Protein AF-A0A843HP12-F1 (afdb_monomer)

Radius of gyration: 26.38 Å; Cα contacts (8 Å, |Δi|>4): 159; chains: 1; bounding box: 60×24×73 Å

Sequence (150 aa):
MARKFYGKQTFTATVNGNNYVINCYTQDTNYGFRHVAFLDNPDRYYETQLAKACYYNRTWESFRYETVLKSAIEKLPKADQEGLYNILIKKTAQEEHERCEKEFQAFEALFNKTSDTFKQAVDNSNLIMNSDEDVSMVKSLMALDIVFNS

Foldseek 3Di:
DDWDKDDWDWFWDAFPNDIWIKIWIWTDDPQGIKIWIWTDDPVPRDTHTQFMDDDNYDDPCNNLCQVRQLSSLVSDDPRRSVVSCCRRPVVSVVVVVVVVVVVVVVVVVVVVVVVVVVVVVVVVPPPVCPDPVVVVVVVVVVVVVVVVVD

Mean predicted aligned error: 12.83 Å

Structure (mmCIF, N/CA/C/O backbone):
data_AF-A0A843HP12-F1
#
_entry.id   AF-A0A843HP12-F1
#
loop_
_atom_site.group_PDB
_atom_site.id
_atom_site.type_symbol
_atom_site.label_atom_id
_atom_site.label_alt_id
_atom_site.label_comp_id
_atom_site.label_asym_id
_atom_site.label_entity_id
_atom_site.label_seq_id
_atom_site.pdbx_PDB_ins_code
_atom_site.Cartn_x
_atom_site.Cartn_y
_atom_site.Cartn_z
_atom_site.occupancy
_atom_site.B_iso_or_equiv
_atom_site.auth_seq_id
_atom_site.auth_comp_id
_atom_site.auth_asym_id
_atom_site.auth_atom_id
_atom_site.pdbx_PDB_model_num
ATOM 1 N N . MET A 1 1 ? -18.911 -1.514 -21.076 1.00 58.00 1 MET A N 1
ATOM 2 C CA . MET A 1 1 ? -18.940 -0.455 -20.040 1.00 58.00 1 MET A CA 1
ATOM 3 C C . MET A 1 1 ? -17.523 -0.130 -19.609 1.00 58.00 1 MET A C 1
ATOM 5 O O . MET A 1 1 ? -16.774 -1.055 -19.310 1.00 58.00 1 MET A O 1
ATOM 9 N N . ALA A 1 2 ? -17.163 1.154 -19.583 1.00 70.50 2 ALA A N 1
ATOM 10 C CA . ALA A 1 2 ? -15.915 1.597 -18.970 1.00 70.50 2 ALA A CA 1
ATOM 11 C C . ALA A 1 2 ? -15.963 1.309 -17.460 1.00 70.50 2 ALA A C 1
ATOM 13 O O . ALA A 1 2 ? -16.957 1.597 -16.794 1.00 70.50 2 ALA A O 1
ATOM 14 N N . ARG A 1 3 ? -14.911 0.682 -16.935 1.00 78.56 3 ARG A N 1
ATOM 15 C CA . ARG A 1 3 ? -14.784 0.370 -15.507 1.00 78.56 3 ARG A CA 1
ATOM 16 C C . ARG A 1 3 ? -14.384 1.635 -14.752 1.00 78.56 3 ARG A C 1
ATOM 18 O O . ARG A 1 3 ? -13.485 2.340 -15.202 1.00 78.56 3 ARG A O 1
ATOM 25 N N . LYS A 1 4 ? -15.017 1.902 -13.610 1.00 85.06 4 LYS A N 1
ATOM 26 C CA . LYS A 1 4 ? -14.714 3.077 -12.785 1.00 85.06 4 LYS A CA 1
ATOM 27 C C . LYS A 1 4 ? -13.476 2.828 -11.926 1.00 85.06 4 LYS A C 1
ATOM 29 O O . LYS A 1 4 ? -13.355 1.761 -11.325 1.00 85.06 4 LYS A O 1
ATOM 34 N N . PHE A 1 5 ? -12.599 3.825 -11.871 1.00 85.81 5 PHE A N 1
ATOM 35 C CA . PHE A 1 5 ? -11.495 3.894 -10.920 1.00 85.81 5 PHE A CA 1
ATOM 36 C C . PHE A 1 5 ? -11.900 4.762 -9.727 1.00 85.81 5 PHE A C 1
ATOM 38 O O . PHE A 1 5 ? -12.603 5.758 -9.896 1.00 85.81 5 PHE A O 1
ATOM 45 N N . TYR A 1 6 ? -11.470 4.381 -8.530 1.00 85.69 6 TYR A N 1
ATOM 46 C CA . TYR A 1 6 ? -11.714 5.104 -7.285 1.00 85.69 6 TYR A CA 1
ATOM 47 C C . TYR A 1 6 ? -10.566 4.874 -6.292 1.00 85.69 6 TYR A C 1
ATOM 49 O O . TYR A 1 6 ? -9.748 3.973 -6.471 1.00 85.69 6 TYR A O 1
ATOM 57 N N . GLY A 1 7 ? -10.490 5.717 -5.257 1.00 82.12 7 GLY A N 1
ATOM 58 C CA . GLY A 1 7 ? -9.524 5.564 -4.163 1.00 82.12 7 GLY A CA 1
ATOM 59 C C . GLY A 1 7 ? -8.058 5.678 -4.589 1.00 82.12 7 GLY A C 1
ATOM 60 O O . GLY A 1 7 ? -7.267 4.810 -4.234 1.00 82.12 7 GLY A O 1
ATOM 61 N N . LYS A 1 8 ? -7.687 6.707 -5.366 1.00 87.75 8 LYS A N 1
ATOM 62 C CA . LYS A 1 8 ? -6.291 6.917 -5.788 1.00 87.75 8 LYS A CA 1
ATOM 63 C C . LYS A 1 8 ? -5.391 7.140 -4.570 1.00 87.75 8 LYS A C 1
ATOM 65 O O . LYS A 1 8 ? -5.649 8.046 -3.781 1.00 87.75 8 LYS A O 1
ATOM 70 N N . GLN A 1 9 ? -4.296 6.392 -4.493 1.00 88.75 9 GLN A N 1
ATOM 71 C CA . GLN A 1 9 ? -3.204 6.639 -3.558 1.00 88.75 9 GLN A CA 1
ATOM 72 C C . GLN A 1 9 ? -1.884 6.726 -4.319 1.00 88.75 9 GLN A C 1
ATOM 74 O O . GLN A 1 9 ? -1.619 5.920 -5.208 1.00 88.75 9 GLN A O 1
ATOM 79 N N . THR A 1 10 ? -1.078 7.731 -3.991 1.00 90.19 10 THR A N 1
ATOM 80 C CA . THR A 1 10 ? 0.188 8.007 -4.679 1.00 90.19 10 THR A CA 1
ATOM 81 C C . THR A 1 10 ? 1.339 7.725 -3.732 1.00 90.19 10 THR A C 1
ATOM 83 O O . THR A 1 10 ? 1.350 8.220 -2.608 1.00 90.19 10 THR A O 1
ATOM 86 N N . PHE A 1 11 ? 2.300 6.938 -4.198 1.00 89.31 11 PHE A N 1
ATOM 87 C CA . PHE A 1 11 ? 3.475 6.529 -3.447 1.00 89.31 11 PHE A CA 1
ATOM 88 C C . PHE A 1 11 ? 4.719 7.062 -4.146 1.00 89.31 11 PHE A C 1
ATOM 90 O O . PHE A 1 11 ? 4.991 6.704 -5.290 1.00 89.31 11 PHE A O 1
ATOM 97 N N . THR A 1 12 ? 5.472 7.922 -3.468 1.00 90.75 12 THR A N 1
ATOM 98 C CA . THR A 1 12 ? 6.689 8.535 -4.010 1.00 90.75 12 THR A CA 1
ATOM 99 C C . THR A 1 12 ? 7.909 8.046 -3.244 1.00 90.75 12 THR A C 1
ATOM 101 O O . THR A 1 12 ? 7.920 8.094 -2.013 1.00 90.75 12 THR A O 1
ATOM 104 N N . ALA A 1 13 ? 8.949 7.618 -3.953 1.00 89.44 13 ALA A N 1
ATOM 105 C CA . ALA A 1 13 ? 10.224 7.235 -3.358 1.00 89.44 13 ALA A CA 1
ATOM 106 C C . ALA A 1 13 ? 11.394 7.661 -4.241 1.00 89.44 13 ALA A C 1
ATOM 108 O O . ALA A 1 13 ? 11.321 7.583 -5.463 1.00 89.44 13 ALA A O 1
ATOM 109 N N . THR A 1 14 ? 12.495 8.050 -3.605 1.00 89.19 14 THR A N 1
ATOM 110 C CA . THR A 1 14 ? 13.763 8.330 -4.281 1.00 89.19 14 THR A CA 1
ATOM 111 C C . THR A 1 14 ? 14.766 7.256 -3.887 1.00 89.19 14 THR A C 1
ATOM 113 O O . THR A 1 14 ? 15.062 7.095 -2.703 1.00 89.19 14 THR A O 1
ATOM 116 N N . VAL A 1 15 ? 15.279 6.509 -4.863 1.00 88.12 15 VAL A N 1
ATOM 117 C CA . VAL A 1 15 ? 16.260 5.432 -4.655 1.00 88.12 15 VAL A CA 1
ATOM 118 C C . VAL A 1 15 ? 17.376 5.604 -5.674 1.00 88.12 15 VAL A C 1
ATOM 120 O O . VAL A 1 15 ? 17.102 5.764 -6.857 1.00 88.12 15 VAL A O 1
ATOM 123 N N . ASN A 1 16 ? 18.632 5.611 -5.220 1.00 83.56 16 ASN A N 1
ATOM 124 C CA . ASN A 1 16 ? 19.812 5.726 -6.088 1.00 83.56 16 ASN A CA 1
ATOM 125 C C . ASN A 1 16 ? 19.782 6.933 -7.055 1.00 83.56 16 ASN A C 1
ATOM 127 O O . ASN A 1 16 ? 20.315 6.869 -8.158 1.00 83.56 16 ASN A O 1
ATOM 131 N N . GLY A 1 17 ? 19.148 8.040 -6.650 1.00 82.69 17 GLY A N 1
ATOM 132 C CA . GLY A 1 17 ? 18.980 9.244 -7.478 1.00 82.69 17 GLY A CA 1
ATOM 133 C C . GLY A 1 17 ? 17.811 9.191 -8.470 1.00 82.69 17 GLY A C 1
ATOM 134 O O . GLY A 1 17 ? 17.502 10.207 -9.087 1.00 82.69 17 GLY A O 1
ATOM 135 N N . ASN A 1 18 ? 17.118 8.054 -8.576 1.00 85.75 18 ASN A N 1
ATOM 136 C CA . ASN A 1 18 ? 15.911 7.891 -9.380 1.00 85.75 18 ASN A CA 1
ATOM 137 C C . ASN A 1 18 ? 14.663 8.183 -8.541 1.00 85.75 18 ASN A C 1
ATOM 139 O O . ASN A 1 18 ? 14.514 7.666 -7.431 1.00 85.75 18 ASN A O 1
ATOM 143 N N . ASN A 1 19 ? 13.746 8.979 -9.090 1.00 89.00 19 ASN A N 1
ATOM 144 C CA . ASN A 1 19 ? 12.448 9.2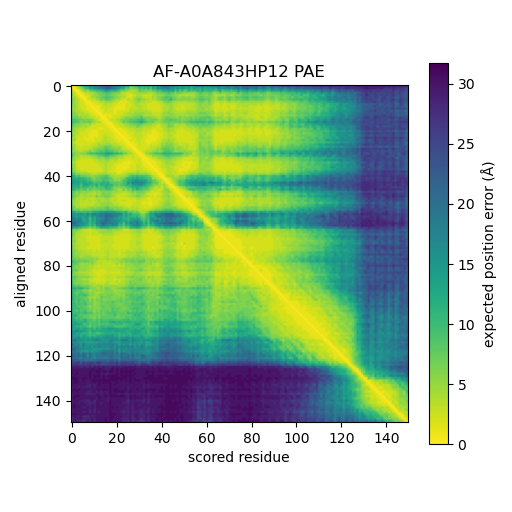53 -8.479 1.00 89.00 19 ASN A CA 1
ATOM 145 C C . ASN A 1 19 ? 11.391 8.311 -9.055 1.00 89.00 19 ASN A C 1
ATOM 147 O O . ASN A 1 19 ? 11.119 8.324 -10.253 1.00 89.00 19 ASN A O 1
ATOM 151 N N . TYR A 1 20 ? 10.773 7.530 -8.182 1.00 89.50 20 TYR A N 1
ATOM 152 C CA . TYR A 1 20 ? 9.688 6.620 -8.498 1.00 89.50 20 TYR A CA 1
ATOM 153 C C . TYR A 1 20 ? 8.380 7.175 -7.950 1.00 89.50 20 TYR A C 1
ATOM 155 O O . TYR A 1 20 ? 8.268 7.464 -6.758 1.00 89.50 20 TYR A O 1
ATOM 163 N N . VAL A 1 21 ? 7.381 7.289 -8.821 1.00 91.62 21 VAL A N 1
ATOM 164 C CA . VAL A 1 21 ? 6.020 7.689 -8.458 1.00 91.62 21 VAL A CA 1
ATOM 165 C C . VAL A 1 21 ? 5.076 6.577 -8.894 1.00 91.62 21 VAL A C 1
ATOM 167 O O . VAL A 1 21 ? 4.919 6.310 -10.084 1.00 91.62 21 VAL A O 1
ATOM 170 N N . ILE A 1 22 ? 4.478 5.889 -7.924 1.00 91.69 22 ILE A N 1
ATOM 171 C CA . ILE A 1 22 ? 3.559 4.777 -8.158 1.00 91.69 22 ILE A CA 1
ATOM 172 C C . ILE A 1 22 ? 2.151 5.207 -7.753 1.00 91.69 22 ILE A C 1
ATOM 174 O O . ILE A 1 22 ? 1.867 5.453 -6.581 1.00 91.69 22 ILE A O 1
ATOM 178 N N . ASN A 1 23 ? 1.259 5.270 -8.736 1.00 92.06 23 ASN A N 1
ATOM 179 C CA . ASN A 1 23 ? -0.154 5.567 -8.559 1.00 92.06 23 ASN A CA 1
ATOM 180 C C . ASN A 1 23 ? -0.940 4.259 -8.443 1.00 92.06 23 ASN A C 1
ATOM 182 O O . ASN A 1 23 ? -1.021 3.471 -9.386 1.00 92.06 23 ASN A O 1
ATOM 186 N N . CYS A 1 24 ? -1.542 4.033 -7.284 1.00 91.12 24 CYS A N 1
ATOM 187 C CA . CYS A 1 24 ? -2.395 2.890 -7.012 1.00 91.12 24 CYS A CA 1
ATOM 188 C C . CYS A 1 24 ? -3.866 3.302 -7.090 1.00 91.12 24 CYS A C 1
ATOM 190 O O . CYS A 1 24 ? -4.279 4.293 -6.487 1.00 91.12 24 CYS A O 1
ATOM 192 N N . TYR A 1 25 ? -4.662 2.524 -7.817 1.00 90.44 25 TYR A N 1
ATOM 193 C CA . TYR A 1 25 ? -6.095 2.746 -7.971 1.00 90.44 25 TYR A CA 1
ATOM 194 C C . TYR A 1 25 ? -6.874 1.483 -7.648 1.00 90.44 25 TYR A C 1
ATOM 196 O O . TYR A 1 25 ? -6.463 0.370 -7.995 1.00 90.44 25 TYR A O 1
ATOM 204 N N . THR A 1 26 ? -8.058 1.669 -7.079 1.00 89.62 26 THR A N 1
ATOM 205 C CA . THR A 1 26 ? -9.062 0.620 -7.003 1.00 89.62 26 THR A CA 1
ATOM 206 C C . THR A 1 26 ? -9.958 0.710 -8.225 1.00 89.62 26 THR A C 1
ATOM 208 O O . THR A 1 26 ? -10.341 1.793 -8.667 1.00 89.62 26 THR A O 1
ATOM 211 N N . GLN A 1 27 ? -10.300 -0.435 -8.792 1.00 89.00 27 GLN A N 1
ATOM 212 C CA . GLN A 1 27 ? -11.161 -0.537 -9.951 1.00 89.00 27 GLN A CA 1
ATOM 213 C C . GLN A 1 27 ? -12.233 -1.591 -9.722 1.00 89.00 27 GLN A C 1
ATOM 215 O O . GLN A 1 27 ? -11.950 -2.697 -9.260 1.00 89.00 27 GLN A O 1
ATOM 220 N N . ASP A 1 28 ? -13.458 -1.252 -10.102 1.00 87.25 28 ASP A N 1
ATOM 221 C CA . ASP A 1 28 ? -14.586 -2.166 -9.977 1.00 87.25 28 ASP A CA 1
ATOM 222 C C . ASP A 1 28 ? -14.507 -3.307 -11.004 1.00 87.25 28 ASP A C 1
ATOM 224 O O . ASP A 1 28 ? -14.075 -3.112 -12.150 1.00 87.25 28 ASP A O 1
ATOM 228 N N . THR A 1 29 ? -14.946 -4.504 -10.624 1.00 85.56 29 THR A N 1
ATOM 229 C CA . THR A 1 29 ? -14.992 -5.684 -11.501 1.00 85.56 29 THR A CA 1
ATOM 230 C C . THR A 1 29 ? -16.331 -6.406 -11.345 1.00 85.56 29 THR A C 1
ATOM 232 O O . THR A 1 29 ? -17.057 -6.181 -10.392 1.00 85.56 29 THR A O 1
ATOM 235 N N . ASN A 1 30 ? -16.697 -7.293 -12.277 1.00 83.19 30 ASN A N 1
ATOM 236 C CA . ASN A 1 30 ? -17.994 -7.989 -12.187 1.00 83.19 30 ASN A CA 1
ATOM 237 C C . ASN A 1 30 ? -18.122 -8.915 -10.969 1.00 83.19 30 ASN A C 1
ATOM 239 O O . ASN A 1 30 ? -19.232 -9.293 -10.621 1.00 83.19 30 ASN A O 1
ATOM 243 N N . TYR A 1 31 ? -17.001 -9.310 -10.369 1.00 80.69 31 TYR A N 1
ATOM 244 C CA . TYR A 1 31 ? -16.944 -10.351 -9.344 1.00 80.69 31 TYR A CA 1
ATOM 245 C C . TYR A 1 31 ? -16.317 -9.847 -8.038 1.00 80.69 31 TYR A C 1
ATOM 247 O O . TYR A 1 31 ? -15.851 -10.652 -7.242 1.00 80.69 31 TYR A O 1
ATOM 255 N N . GLY A 1 32 ? -16.236 -8.526 -7.851 1.00 84.12 32 GLY A N 1
ATOM 256 C CA . GLY A 1 32 ? -15.522 -7.905 -6.737 1.00 84.12 32 GLY A CA 1
ATOM 257 C C . GLY A 1 32 ? -14.795 -6.647 -7.196 1.00 84.12 32 GLY A C 1
ATOM 258 O O . GLY A 1 32 ? -15.309 -5.876 -8.001 1.00 84.12 32 GLY A O 1
ATOM 259 N N . PHE A 1 33 ? -13.553 -6.456 -6.771 1.00 86.06 33 PHE A N 1
ATOM 260 C CA . PHE A 1 33 ? -12.744 -5.296 -7.153 1.00 86.06 33 PHE A CA 1
ATOM 261 C C . PHE A 1 33 ? -11.298 -5.712 -7.411 1.00 86.06 33 PHE A C 1
ATOM 263 O O . PHE A 1 33 ? -10.865 -6.816 -7.080 1.00 86.06 33 PHE A O 1
ATOM 270 N N . ARG A 1 34 ? -10.527 -4.824 -8.028 1.00 88.06 34 ARG A N 1
ATOM 271 C CA . ARG A 1 34 ? -9.095 -5.028 -8.227 1.00 88.06 34 ARG A CA 1
ATOM 272 C C . ARG A 1 34 ? -8.311 -3.777 -7.905 1.00 88.06 34 ARG A C 1
ATOM 274 O O . ARG A 1 34 ? -8.785 -2.665 -8.117 1.00 88.06 34 ARG A O 1
ATOM 281 N N . HIS A 1 35 ? -7.085 -3.979 -7.468 1.00 90.81 35 HIS A N 1
ATOM 282 C CA . HIS A 1 35 ? -6.084 -2.940 -7.346 1.00 90.81 35 HIS A CA 1
ATOM 283 C C . HIS A 1 35 ? -5.182 -2.943 -8.559 1.00 90.81 35 HIS A C 1
ATOM 285 O O . HIS A 1 35 ? -4.821 -4.004 -9.072 1.00 90.81 35 HIS A O 1
ATOM 291 N N . VAL A 1 36 ? -4.818 -1.754 -9.016 1.00 91.81 36 VAL A N 1
ATOM 292 C CA . VAL A 1 36 ? -3.927 -1.561 -10.152 1.00 91.81 36 VAL A CA 1
ATOM 293 C C . VAL A 1 36 ? -2.876 -0.534 -9.768 1.00 91.81 36 VAL A C 1
ATOM 295 O O . VAL A 1 36 ? -3.226 0.548 -9.307 1.00 91.81 36 VAL A O 1
ATOM 298 N N . ALA A 1 37 ? -1.608 -0.883 -9.960 1.00 93.19 37 ALA A N 1
ATOM 299 C CA . ALA A 1 37 ? -0.484 0.017 -9.746 1.00 93.19 37 ALA A CA 1
ATOM 300 C C . ALA A 1 37 ? 0.071 0.476 -11.094 1.00 93.19 37 ALA A C 1
ATOM 302 O O . ALA A 1 37 ? 0.363 -0.346 -11.971 1.00 93.19 37 ALA A O 1
ATOM 303 N N . PHE A 1 38 ? 0.240 1.782 -11.231 1.00 92.94 38 PHE A N 1
ATOM 304 C CA . PHE A 1 38 ? 0.828 2.438 -12.383 1.00 92.94 38 PHE A CA 1
ATOM 305 C C . PHE A 1 38 ? 2.102 3.161 -11.975 1.00 92.94 38 PHE A C 1
ATOM 307 O O . PHE A 1 38 ? 2.121 3.844 -10.958 1.00 92.94 38 PHE A O 1
ATOM 314 N N . LEU A 1 39 ? 3.149 3.027 -12.777 1.00 91.81 39 LEU A N 1
ATOM 315 C CA . LEU A 1 39 ? 4.324 3.878 -12.691 1.00 91.81 39 LEU A CA 1
ATOM 316 C C . LEU A 1 39 ? 4.068 5.143 -13.502 1.00 91.81 39 LEU A C 1
ATOM 318 O O . LEU A 1 39 ? 3.799 5.058 -14.706 1.00 91.81 39 LEU A O 1
ATOM 322 N N . ASP A 1 40 ? 4.157 6.290 -12.847 1.00 89.75 40 ASP A N 1
ATOM 323 C CA . ASP A 1 40 ? 4.108 7.583 -13.508 1.00 89.75 40 ASP A CA 1
ATOM 324 C C . ASP A 1 40 ? 5.483 7.891 -14.112 1.00 89.75 40 ASP A C 1
ATOM 326 O O . ASP A 1 40 ? 6.503 7.852 -13.420 1.00 89.75 40 ASP A O 1
ATOM 330 N N . ASN A 1 41 ? 5.513 8.134 -15.422 1.00 80.31 41 ASN A N 1
ATOM 331 C CA . ASN A 1 41 ? 6.734 8.492 -16.134 1.00 80.31 41 ASN A CA 1
ATOM 332 C C . ASN A 1 41 ? 6.664 9.982 -16.471 1.00 80.31 41 ASN A C 1
ATOM 334 O O . ASN A 1 41 ? 5.986 10.336 -17.445 1.00 80.31 41 ASN A O 1
ATOM 338 N N . PRO A 1 42 ? 7.378 10.850 -15.732 1.00 70.12 42 PRO A N 1
ATOM 339 C CA . PRO A 1 42 ? 7.310 12.291 -15.960 1.00 70.12 42 PRO A CA 1
ATOM 340 C C . PRO A 1 42 ? 7.746 12.666 -17.383 1.00 70.12 42 PRO A C 1
ATOM 342 O O . PRO A 1 42 ? 7.168 13.563 -17.988 1.00 70.12 42 PRO A O 1
ATOM 345 N N . ASP A 1 43 ? 8.688 11.917 -17.959 1.00 73.56 43 ASP A N 1
ATOM 346 C CA . ASP A 1 43 ? 9.240 12.198 -19.289 1.00 73.56 43 ASP A CA 1
ATOM 347 C C . ASP A 1 43 ? 8.308 11.829 -20.446 1.00 73.56 43 ASP A C 1
ATOM 349 O O . ASP A 1 43 ? 8.498 12.287 -21.573 1.00 73.56 43 ASP A O 1
ATOM 353 N N . ARG A 1 44 ? 7.332 10.944 -20.213 1.00 67.56 44 ARG A N 1
ATOM 354 C CA . ARG A 1 44 ? 6.534 10.359 -21.299 1.00 67.56 44 ARG A CA 1
ATOM 355 C C . ARG A 1 44 ? 5.054 10.726 -21.258 1.00 67.56 44 ARG A C 1
ATOM 357 O O . ARG A 1 44 ? 4.325 10.306 -22.150 1.00 67.56 44 ARG A O 1
ATOM 364 N N . TYR A 1 45 ? 4.616 11.520 -20.277 1.00 70.88 45 TYR A N 1
ATOM 365 C CA . TYR A 1 45 ? 3.218 11.948 -20.103 1.00 70.88 45 TYR A CA 1
ATOM 366 C C . TYR A 1 45 ? 2.197 10.788 -20.106 1.00 70.88 45 TYR A C 1
ATOM 368 O O . TYR A 1 45 ? 1.013 10.998 -20.375 1.00 70.88 45 TYR A O 1
ATOM 376 N N . TYR A 1 46 ? 2.635 9.558 -19.814 1.00 75.25 46 TYR A N 1
ATOM 377 C CA . TYR A 1 46 ? 1.765 8.393 -19.687 1.00 75.25 46 TYR A CA 1
ATOM 378 C C . TYR A 1 46 ? 2.162 7.507 -18.509 1.00 75.25 46 TYR A C 1
ATOM 380 O O . TYR A 1 46 ? 3.337 7.297 -18.194 1.00 75.25 46 TYR A O 1
ATOM 388 N N . GLU A 1 47 ? 1.138 6.923 -17.900 1.00 81.94 47 GLU A N 1
ATOM 389 C CA . GLU A 1 47 ? 1.258 5.953 -16.824 1.00 81.94 47 GLU A CA 1
ATOM 390 C C . GLU A 1 47 ? 1.447 4.539 -17.402 1.00 81.94 47 GLU A C 1
ATOM 392 O O . GLU A 1 47 ? 0.689 4.093 -18.266 1.00 81.94 47 GLU A O 1
ATOM 397 N N . THR A 1 48 ? 2.454 3.805 -16.922 1.00 86.50 48 THR A N 1
ATOM 398 C CA . THR A 1 48 ? 2.664 2.397 -17.301 1.00 86.50 48 THR A CA 1
ATOM 399 C C . THR A 1 48 ? 2.100 1.488 -16.225 1.00 86.50 48 THR A C 1
ATOM 401 O O . THR A 1 48 ? 2.534 1.537 -15.077 1.00 86.50 48 THR A O 1
ATOM 404 N N . GLN A 1 49 ? 1.158 0.615 -16.580 1.00 89.31 49 GLN A N 1
ATOM 405 C CA . GLN A 1 49 ? 0.625 -0.354 -15.627 1.00 89.31 49 GLN A CA 1
ATOM 406 C C . GLN A 1 49 ? 1.706 -1.372 -15.240 1.00 89.31 49 GLN A C 1
ATOM 408 O O . GLN A 1 49 ? 2.119 -2.189 -16.063 1.00 89.31 49 GLN A O 1
ATOM 413 N N . LEU A 1 50 ? 2.116 -1.373 -13.971 1.00 90.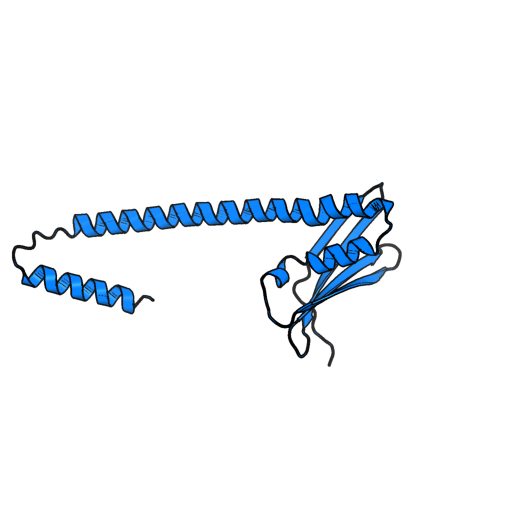44 50 LEU A N 1
ATOM 414 C CA . LEU A 1 50 ? 3.075 -2.340 -13.448 1.00 90.44 50 LEU A CA 1
ATOM 415 C C . LEU A 1 50 ? 2.365 -3.621 -13.034 1.00 90.44 50 LEU A C 1
ATOM 417 O O . LEU A 1 50 ? 2.657 -4.695 -13.555 1.00 90.44 50 LEU A O 1
ATOM 421 N N . ALA A 1 51 ? 1.402 -3.538 -12.123 1.00 92.81 51 ALA A N 1
ATOM 422 C CA . ALA A 1 51 ? 0.80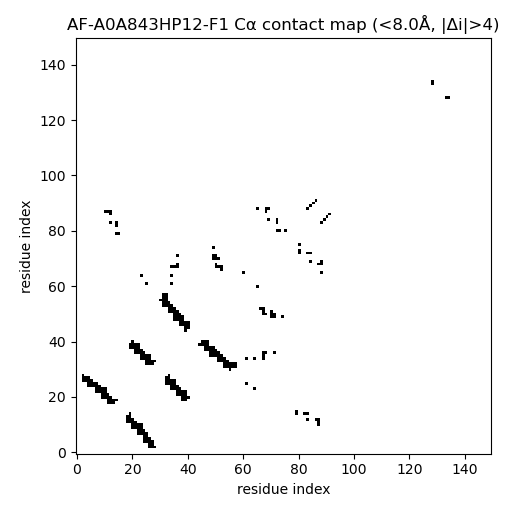5 -4.716 -11.507 1.00 92.81 51 ALA A CA 1
ATOM 423 C C . ALA A 1 51 ? -0.700 -4.566 -11.299 1.00 92.81 51 ALA A C 1
ATOM 425 O O . ALA A 1 51 ? -1.268 -3.475 -11.367 1.00 92.81 51 ALA A O 1
ATOM 426 N N . LYS A 1 52 ? -1.357 -5.705 -11.075 1.00 91.69 52 LYS A N 1
ATOM 427 C CA . LYS A 1 52 ? -2.754 -5.770 -10.659 1.00 91.69 52 LYS A CA 1
ATOM 428 C C . LYS A 1 52 ? -2.950 -6.914 -9.672 1.00 91.69 52 LYS A C 1
ATOM 430 O O . LYS A 1 52 ? -2.358 -7.973 -9.857 1.00 91.69 52 LYS A O 1
ATOM 435 N N . ALA A 1 53 ? -3.826 -6.715 -8.700 1.00 88.94 53 ALA A N 1
ATOM 436 C CA . ALA A 1 53 ? -4.275 -7.741 -7.768 1.00 88.94 53 ALA A CA 1
ATOM 437 C C . ALA A 1 53 ? -5.807 -7.739 -7.750 1.00 88.94 53 ALA A C 1
ATOM 439 O O . ALA A 1 53 ? -6.416 -6.673 -7.713 1.00 88.94 53 ALA A O 1
ATOM 440 N N . CYS A 1 54 ? -6.435 -8.908 -7.880 1.00 86.56 54 CYS A N 1
ATOM 441 C CA . CYS A 1 54 ? -7.893 -9.034 -7.962 1.00 86.56 54 CYS A CA 1
ATOM 442 C C . CYS A 1 54 ? -8.422 -9.694 -6.693 1.00 86.56 54 CYS A C 1
ATOM 444 O O . CYS A 1 54 ? -7.861 -10.693 -6.249 1.00 86.56 54 CYS A O 1
ATOM 446 N N . TYR A 1 55 ? -9.519 -9.166 -6.161 1.00 83.81 55 TYR A N 1
ATOM 447 C CA . TYR A 1 55 ? -10.108 -9.605 -4.905 1.00 83.81 55 TYR A CA 1
ATOM 448 C C . TYR A 1 55 ? -11.583 -9.921 -5.114 1.00 83.81 55 TYR A C 1
ATOM 450 O O . TYR A 1 55 ? -12.339 -9.106 -5.648 1.00 83.81 55 TYR A O 1
ATOM 458 N N . TYR A 1 56 ? -11.985 -11.111 -4.674 1.00 77.06 56 TYR A N 1
ATOM 459 C CA . TYR A 1 56 ? -13.374 -11.556 -4.764 1.00 77.06 56 TYR A CA 1
ATOM 460 C C . TYR A 1 56 ? -14.266 -10.875 -3.713 1.00 77.06 56 TYR A C 1
ATOM 462 O O . TYR A 1 56 ? -15.400 -10.525 -4.014 1.00 77.06 56 TYR A O 1
ATOM 470 N N . ASN A 1 57 ? -13.736 -10.590 -2.515 1.00 70.56 57 ASN A N 1
ATOM 471 C CA . ASN A 1 57 ? -14.459 -9.934 -1.418 1.00 70.56 57 ASN A CA 1
ATOM 472 C C . ASN A 1 57 ? -13.673 -8.725 -0.890 1.00 70.56 57 ASN A C 1
ATOM 474 O O . ASN A 1 57 ? -12.443 -8.763 -0.862 1.00 70.56 57 ASN A O 1
ATOM 478 N N . ARG A 1 58 ? -14.372 -7.657 -0.464 1.00 58.22 58 ARG A N 1
ATOM 479 C CA . ARG A 1 58 ? -13.776 -6.448 0.150 1.00 58.22 58 ARG A CA 1
ATOM 480 C C . ARG A 1 58 ? -13.216 -6.770 1.531 1.00 58.22 58 ARG A C 1
ATOM 482 O O . ARG A 1 58 ? -13.889 -6.582 2.535 1.00 58.22 58 ARG A O 1
ATOM 489 N N . THR A 1 59 ? -11.991 -7.275 1.577 1.00 59.69 59 THR A N 1
ATOM 490 C CA . THR A 1 59 ? -11.192 -7.340 2.803 1.00 59.69 59 THR A CA 1
ATOM 491 C C . THR A 1 59 ? -10.294 -6.106 2.931 1.00 59.69 59 THR A C 1
ATOM 493 O O . THR A 1 59 ? -10.118 -5.343 1.979 1.00 59.69 59 THR A O 1
ATOM 496 N N . TRP A 1 60 ? -9.736 -5.932 4.134 1.00 56.03 60 TRP A N 1
ATOM 497 C CA . TRP A 1 60 ? -8.855 -4.849 4.615 1.00 56.03 60 TRP A CA 1
ATOM 498 C C . TRP A 1 60 ? -7.773 -4.350 3.641 1.00 56.03 60 TRP A C 1
ATOM 500 O O . TRP A 1 60 ? -7.286 -3.226 3.758 1.00 56.03 60 TRP A O 1
ATOM 510 N N . GLU A 1 61 ? -7.400 -5.164 2.661 1.00 58.38 61 GLU A N 1
ATOM 511 C CA . GLU A 1 61 ? -6.382 -4.849 1.670 1.00 58.38 61 GLU A CA 1
ATOM 512 C C . GLU A 1 61 ? -6.774 -3.706 0.724 1.00 58.38 61 GLU A C 1
ATOM 514 O O . GLU A 1 61 ? -5.884 -3.088 0.133 1.00 58.38 61 GLU A O 1
ATOM 519 N N . SER A 1 62 ? -8.071 -3.362 0.638 1.00 54.38 62 SER A N 1
ATOM 520 C CA . SER A 1 62 ? -8.595 -2.295 -0.228 1.00 54.38 62 SER A CA 1
ATOM 521 C C . SER A 1 62 ? -7.965 -0.914 0.006 1.00 54.38 62 SER A C 1
ATOM 523 O O . SER A 1 62 ? -8.018 -0.059 -0.870 1.00 54.38 62 SER A O 1
ATOM 525 N N . PHE A 1 63 ? -7.351 -0.690 1.169 1.00 55.53 63 PHE A N 1
ATOM 526 C CA . PHE A 1 63 ? -6.801 0.616 1.549 1.00 55.53 63 PHE A CA 1
ATOM 527 C C . PHE A 1 63 ? -5.275 0.677 1.577 1.00 55.53 63 PHE A C 1
ATOM 529 O O . PHE A 1 63 ? -4.715 1.764 1.643 1.00 55.53 63 PHE A O 1
ATOM 536 N N . ARG A 1 64 ? -4.590 -0.471 1.551 1.00 70.69 64 ARG A N 1
ATOM 537 C CA . ARG A 1 64 ? -3.137 -0.533 1.792 1.00 70.69 64 ARG A CA 1
ATOM 538 C C . ARG A 1 64 ? -2.328 -0.784 0.529 1.00 70.69 64 ARG A C 1
ATOM 540 O O . ARG A 1 64 ? -1.134 -0.515 0.521 1.00 70.69 64 ARG A O 1
ATOM 547 N N . TYR A 1 65 ? -2.960 -1.310 -0.526 1.00 84.19 65 TYR A N 1
ATOM 548 C CA . TYR A 1 65 ? -2.321 -1.609 -1.814 1.00 84.19 65 TYR A CA 1
ATOM 549 C C . TYR A 1 65 ? -1.035 -2.461 -1.717 1.00 84.19 65 TYR A C 1
ATOM 551 O O . TYR A 1 65 ? -0.278 -2.546 -2.680 1.00 84.19 65 TYR A O 1
ATOM 559 N N . GLU A 1 66 ? -0.788 -3.134 -0.591 1.00 84.69 66 GLU A N 1
ATOM 560 C CA . GLU A 1 66 ? 0.513 -3.729 -0.277 1.00 84.69 66 GLU A CA 1
ATOM 561 C C . GLU A 1 66 ? 0.914 -4.810 -1.286 1.00 84.69 66 GLU A C 1
ATOM 563 O O . GLU A 1 66 ? 2.014 -4.777 -1.835 1.00 84.69 66 GLU A O 1
ATOM 568 N N . THR A 1 67 ? 0.011 -5.738 -1.602 1.00 87.38 67 THR A N 1
ATOM 569 C CA . THR A 1 67 ? 0.296 -6.824 -2.553 1.00 87.38 67 THR A CA 1
ATOM 570 C C . THR A 1 67 ? 0.537 -6.305 -3.963 1.00 87.38 67 THR A C 1
ATOM 572 O O . THR A 1 67 ? 1.440 -6.781 -4.657 1.00 87.38 67 THR A O 1
ATOM 575 N N . VAL A 1 68 ? -0.243 -5.307 -4.403 1.00 89.38 68 VAL A N 1
ATOM 576 C CA . VAL A 1 68 ? -0.045 -4.720 -5.734 1.00 89.38 68 VAL A CA 1
ATOM 577 C C . VAL A 1 68 ? 1.256 -3.917 -5.790 1.00 89.38 68 VAL A C 1
ATOM 579 O O . VAL A 1 68 ? 1.931 -3.960 -6.814 1.00 89.38 68 VAL A O 1
ATOM 582 N N . LEU A 1 69 ? 1.652 -3.265 -4.691 1.00 89.50 69 LEU A N 1
ATOM 583 C CA . LEU A 1 69 ? 2.929 -2.563 -4.566 1.00 89.50 69 LEU A CA 1
ATOM 584 C C . LEU A 1 69 ? 4.113 -3.529 -4.587 1.00 89.50 69 LEU A C 1
ATOM 586 O O . LEU A 1 69 ? 5.045 -3.304 -5.351 1.00 89.50 69 LEU A O 1
ATOM 590 N N . LYS A 1 70 ? 4.059 -4.634 -3.833 1.00 90.25 70 LYS A N 1
ATOM 591 C CA . LYS A 1 70 ? 5.080 -5.697 -3.880 1.00 90.25 70 LYS A CA 1
ATOM 592 C C . LYS A 1 70 ? 5.276 -6.200 -5.309 1.00 90.25 70 LYS A C 1
ATOM 594 O O . LYS A 1 70 ? 6.377 -6.138 -5.848 1.00 90.25 70 LYS A O 1
ATOM 599 N N . SER A 1 71 ? 4.170 -6.556 -5.960 1.00 91.00 71 SER A N 1
ATOM 600 C CA . SER A 1 71 ? 4.167 -7.016 -7.353 1.00 91.00 71 SER A CA 1
ATOM 601 C C . SER A 1 71 ? 4.658 -5.949 -8.344 1.00 91.00 71 SER A C 1
ATOM 603 O O . SER A 1 71 ? 5.175 -6.279 -9.411 1.00 91.00 71 SER A O 1
ATOM 605 N N . ALA A 1 72 ? 4.449 -4.664 -8.045 1.00 92.12 72 ALA A N 1
ATOM 606 C CA . ALA A 1 72 ? 4.928 -3.558 -8.866 1.00 92.12 72 ALA A CA 1
ATOM 607 C C . ALA A 1 72 ? 6.443 -3.364 -8.713 1.00 92.12 72 ALA A C 1
ATOM 609 O O . ALA A 1 72 ? 7.135 -3.224 -9.718 1.00 92.12 72 ALA A O 1
ATOM 610 N N . ILE A 1 73 ? 6.957 -3.420 -7.481 1.00 91.38 73 ILE A N 1
ATOM 611 C CA . ILE A 1 73 ? 8.386 -3.287 -7.167 1.00 91.38 73 ILE A CA 1
ATOM 612 C C . ILE A 1 73 ? 9.192 -4.415 -7.810 1.00 91.38 73 ILE A C 1
ATOM 614 O O . ILE A 1 73 ? 10.227 -4.153 -8.410 1.00 91.38 73 ILE A O 1
ATOM 618 N N . GLU A 1 74 ? 8.694 -5.651 -7.786 1.00 91.56 74 GLU A N 1
ATOM 619 C CA . GLU A 1 74 ? 9.358 -6.799 -8.425 1.00 91.56 74 GLU A CA 1
ATOM 620 C C . GLU A 1 74 ? 9.601 -6.620 -9.934 1.00 91.56 74 GLU A C 1
ATOM 622 O O . GLU A 1 74 ? 10.499 -7.247 -10.499 1.00 91.56 74 GLU A O 1
ATOM 627 N N . LYS A 1 75 ? 8.823 -5.754 -10.597 1.00 90.00 75 LYS A N 1
ATOM 628 C CA . LYS A 1 75 ? 8.965 -5.442 -12.028 1.00 90.00 75 LYS A CA 1
ATOM 629 C C . LYS A 1 75 ? 9.930 -4.295 -12.313 1.00 90.00 75 LYS A C 1
ATOM 631 O O . LYS A 1 75 ? 10.257 -4.062 -13.475 1.00 90.00 75 LYS A O 1
ATOM 636 N N . LEU A 1 76 ? 10.363 -3.578 -11.281 1.00 89.19 76 LEU A N 1
ATOM 637 C CA . LEU A 1 76 ? 11.344 -2.502 -11.379 1.00 89.19 76 LEU A CA 1
ATOM 638 C C . LEU A 1 76 ? 12.777 -3.063 -11.339 1.00 89.19 76 LEU A C 1
ATOM 640 O O . LEU A 1 76 ? 12.973 -4.236 -10.997 1.00 89.19 76 LEU A O 1
ATOM 644 N N . PRO A 1 77 ? 13.796 -2.263 -11.708 1.00 89.06 77 PRO A N 1
ATOM 645 C CA . PRO A 1 77 ? 15.183 -2.713 -11.725 1.00 89.06 77 PRO A CA 1
ATOM 646 C C . PRO A 1 77 ? 15.624 -3.291 -10.377 1.00 89.06 77 PRO A C 1
ATOM 648 O O . PRO A 1 77 ? 15.454 -2.654 -9.341 1.00 89.06 77 PRO A O 1
ATOM 651 N N . LYS A 1 78 ? 16.248 -4.479 -10.395 1.00 89.88 78 LYS A N 1
ATOM 652 C CA . LYS A 1 78 ? 16.670 -5.210 -9.182 1.00 89.88 78 LYS A CA 1
ATOM 653 C C . LYS A 1 78 ? 17.511 -4.378 -8.212 1.00 89.88 78 LYS A C 1
ATOM 655 O O . LYS A 1 78 ? 17.377 -4.555 -7.009 1.00 89.88 78 LYS A O 1
ATOM 660 N N . ALA A 1 79 ? 18.340 -3.471 -8.730 1.00 87.44 79 ALA A N 1
ATOM 661 C CA . ALA A 1 79 ? 19.180 -2.587 -7.922 1.00 87.44 79 ALA A CA 1
ATOM 662 C C . ALA A 1 79 ? 18.373 -1.653 -7.000 1.00 87.44 79 ALA A C 1
ATOM 664 O O . ALA A 1 79 ? 18.852 -1.292 -5.928 1.00 87.44 79 ALA A O 1
ATOM 665 N N . ASP A 1 80 ? 17.143 -1.303 -7.390 1.00 88.31 80 ASP A N 1
ATOM 666 C CA . ASP A 1 80 ? 16.306 -0.342 -6.669 1.00 88.31 80 ASP A CA 1
ATOM 667 C C . ASP A 1 80 ? 15.209 -1.032 -5.837 1.00 88.31 80 ASP A C 1
ATOM 669 O O . ASP A 1 80 ? 14.600 -0.403 -4.971 1.00 88.31 80 ASP A O 1
ATOM 673 N N . GLN A 1 81 ? 14.969 -2.333 -6.050 1.00 89.19 81 GLN A N 1
ATOM 674 C CA . GLN A 1 81 ? 13.868 -3.079 -5.425 1.00 89.19 81 GLN A CA 1
ATOM 675 C C . GLN A 1 81 ? 13.906 -3.044 -3.896 1.00 89.19 81 GLN A C 1
ATOM 677 O O . GLN A 1 81 ? 12.886 -2.784 -3.262 1.00 89.19 81 GLN A O 1
ATOM 682 N N . GLU A 1 82 ? 15.070 -3.288 -3.293 1.00 89.62 82 GLU A N 1
ATOM 683 C CA . GLU A 1 82 ? 15.204 -3.345 -1.834 1.00 89.62 82 GLU A CA 1
ATOM 684 C C . GLU A 1 82 ? 14.960 -1.975 -1.183 1.00 89.62 82 GLU A C 1
ATOM 686 O O . GLU A 1 82 ? 14.228 -1.867 -0.194 1.00 89.62 82 GLU A O 1
ATOM 691 N N . GLY A 1 83 ? 15.510 -0.912 -1.777 1.00 87.31 83 GLY A N 1
ATOM 692 C CA . GLY A 1 83 ? 15.277 0.461 -1.330 1.00 87.31 83 GLY A CA 1
ATOM 693 C C . GLY A 1 83 ? 13.801 0.839 -1.426 1.00 87.31 83 GLY A C 1
ATOM 694 O O . GLY A 1 83 ? 13.222 1.351 -0.466 1.00 87.31 83 GLY A O 1
ATOM 695 N N . LEU A 1 84 ? 13.162 0.504 -2.550 1.00 88.06 84 LEU A N 1
ATOM 696 C CA . LEU A 1 84 ? 11.736 0.742 -2.759 1.00 88.06 84 LEU A CA 1
ATOM 697 C C . LEU A 1 84 ? 10.871 -0.046 -1.776 1.00 88.06 84 LEU A C 1
ATOM 699 O O . LEU A 1 84 ? 9.920 0.511 -1.235 1.00 88.06 84 LEU A O 1
ATOM 703 N N . TYR A 1 85 ? 11.211 -1.301 -1.486 1.00 88.06 85 TYR A N 1
ATOM 704 C CA . TYR A 1 85 ? 10.483 -2.111 -0.510 1.00 88.06 85 TYR A CA 1
ATOM 705 C C . TYR A 1 85 ? 10.525 -1.481 0.887 1.00 88.06 85 TYR A C 1
ATOM 707 O O . TYR A 1 85 ? 9.497 -1.340 1.555 1.00 88.06 85 TYR A O 1
ATOM 715 N N . ASN A 1 86 ? 11.710 -1.063 1.334 1.00 86.19 86 ASN A N 1
ATOM 716 C CA . ASN A 1 86 ? 11.875 -0.470 2.657 1.00 86.19 86 ASN A CA 1
ATOM 717 C C . ASN A 1 86 ? 11.138 0.875 2.778 1.00 86.19 86 ASN A C 1
ATOM 719 O O . ASN A 1 86 ? 10.482 1.123 3.790 1.00 86.19 86 ASN A O 1
ATOM 723 N N . ILE A 1 87 ? 11.191 1.719 1.745 1.00 86.56 87 ILE A N 1
ATOM 724 C CA . ILE A 1 87 ? 10.552 3.040 1.775 1.00 86.56 87 ILE A CA 1
ATOM 725 C C . ILE A 1 87 ? 9.037 2.933 1.587 1.00 86.56 87 ILE A C 1
ATOM 727 O O . ILE A 1 87 ? 8.288 3.539 2.344 1.00 86.56 87 ILE A O 1
ATOM 731 N N . LEU A 1 88 ? 8.563 2.185 0.591 1.00 85.12 88 LEU A N 1
ATOM 732 C CA . LEU A 1 88 ? 7.149 2.208 0.210 1.00 85.12 88 LEU A CA 1
ATOM 733 C C . LEU A 1 88 ? 6.274 1.270 1.035 1.00 85.12 88 LEU A C 1
ATOM 735 O O . LEU A 1 88 ? 5.090 1.554 1.187 1.00 85.12 88 LEU A O 1
ATOM 739 N N . ILE A 1 89 ? 6.824 0.167 1.551 1.00 83.69 89 ILE A N 1
ATOM 740 C CA . ILE A 1 89 ? 6.042 -0.845 2.278 1.00 83.69 89 ILE A CA 1
ATOM 741 C C . ILE A 1 89 ? 6.329 -0.792 3.776 1.00 83.69 89 ILE A C 1
ATOM 743 O O . ILE A 1 89 ? 5.398 -0.707 4.569 1.00 83.69 89 ILE A O 1
ATOM 747 N N . LYS A 1 90 ? 7.599 -0.826 4.204 1.00 82.50 90 LYS A N 1
ATOM 748 C CA . LYS A 1 90 ? 7.889 -0.862 5.651 1.00 82.50 90 LYS A CA 1
ATOM 749 C C . LYS A 1 90 ? 7.573 0.462 6.341 1.00 82.50 90 LYS A C 1
ATOM 751 O O . LYS A 1 90 ? 6.974 0.449 7.410 1.00 82.50 90 LYS A O 1
ATOM 756 N N . LYS A 1 91 ? 7.944 1.596 5.737 1.00 79.38 91 LYS A N 1
ATOM 757 C CA . LYS A 1 91 ? 7.663 2.916 6.324 1.00 79.38 91 LYS A CA 1
ATOM 758 C C . LYS A 1 91 ? 6.160 3.184 6.422 1.00 79.38 91 LYS A C 1
ATOM 760 O O . LYS A 1 91 ? 5.690 3.613 7.467 1.00 79.38 91 LYS A O 1
ATOM 765 N N . THR A 1 92 ? 5.410 2.865 5.369 1.00 78.31 92 THR A N 1
ATOM 766 C CA . THR A 1 92 ? 3.949 3.027 5.368 1.00 78.31 92 THR A CA 1
ATOM 767 C C . THR A 1 92 ? 3.282 2.095 6.377 1.00 78.31 92 THR A C 1
ATOM 769 O O . THR A 1 92 ? 2.373 2.513 7.086 1.00 78.31 92 THR A O 1
ATOM 772 N N . ALA A 1 93 ? 3.761 0.856 6.522 1.00 78.69 93 ALA A N 1
ATOM 773 C CA . ALA A 1 93 ? 3.277 -0.049 7.562 1.00 78.69 93 ALA A CA 1
ATOM 774 C C . ALA A 1 93 ? 3.525 0.498 8.979 1.00 78.69 93 ALA A C 1
ATOM 776 O O . ALA A 1 93 ? 2.643 0.387 9.831 1.00 78.69 93 ALA A O 1
ATOM 777 N N . GLN A 1 94 ? 4.686 1.114 9.216 1.00 78.50 94 GLN A N 1
ATOM 778 C CA . GLN A 1 94 ? 5.051 1.696 10.507 1.00 78.50 94 GLN A CA 1
ATOM 779 C C . GLN A 1 94 ? 4.177 2.905 10.871 1.00 78.50 94 GLN A C 1
ATOM 781 O O . GLN A 1 94 ? 3.593 2.931 11.952 1.00 78.50 94 GLN A O 1
ATOM 786 N N . GLU A 1 95 ? 4.028 3.870 9.960 1.00 79.94 95 GLU A N 1
ATOM 787 C CA . GLU A 1 95 ? 3.188 5.065 10.166 1.00 79.94 95 GLU A CA 1
ATOM 788 C C . GLU A 1 95 ? 1.739 4.687 10.507 1.00 79.94 95 GLU A C 1
ATOM 790 O O . GLU A 1 95 ? 1.077 5.288 11.355 1.00 79.94 95 GLU A O 1
ATOM 795 N N . GLU A 1 96 ? 1.242 3.642 9.860 1.00 76.50 96 GLU A N 1
ATOM 796 C CA . GLU A 1 96 ? -0.101 3.141 10.082 1.00 76.50 96 GLU A CA 1
ATOM 797 C C . GLU A 1 96 ? -0.261 2.388 11.404 1.00 76.50 96 GLU A C 1
ATOM 799 O O . GLU A 1 96 ? -1.313 2.492 12.038 1.00 76.50 96 GLU A O 1
ATOM 804 N N . HIS A 1 97 ? 0.749 1.615 11.808 1.00 79.44 97 HIS A N 1
ATOM 805 C CA . HIS A 1 97 ? 0.762 0.969 13.117 1.00 79.44 97 HIS A CA 1
ATOM 806 C C . HIS A 1 97 ? 0.700 2.025 14.225 1.00 79.44 97 HIS A C 1
ATOM 808 O O . HIS A 1 97 ? -0.142 1.936 15.115 1.00 79.44 97 HIS A O 1
ATOM 814 N N . GLU A 1 98 ? 1.493 3.090 14.093 1.00 83.31 98 GLU A N 1
ATOM 815 C CA . GLU A 1 98 ? 1.479 4.228 15.013 1.00 83.31 98 GLU A CA 1
ATOM 816 C C . GLU A 1 98 ? 0.129 4.958 15.039 1.00 83.31 98 GLU A C 1
ATOM 818 O O . GLU A 1 98 ? -0.290 5.437 16.094 1.00 83.31 98 GLU A O 1
ATOM 823 N N . ARG A 1 99 ? -0.579 5.047 13.904 1.00 82.88 99 ARG A N 1
ATOM 824 C CA . ARG A 1 99 ? -1.936 5.615 13.872 1.00 82.88 99 ARG A CA 1
ATOM 825 C C . ARG A 1 99 ? -2.940 4.730 14.609 1.00 82.88 99 ARG A C 1
ATOM 827 O O . ARG A 1 99 ? -3.674 5.244 15.449 1.00 82.88 99 ARG A O 1
ATOM 834 N N . CYS A 1 100 ? -2.958 3.429 14.312 1.00 80.75 100 CYS A N 1
ATOM 835 C CA . CYS A 1 100 ? -3.891 2.490 14.945 1.00 80.75 100 CYS A CA 1
ATOM 836 C C . CYS A 1 100 ? -3.697 2.459 16.464 1.00 80.75 100 CYS A C 1
ATOM 838 O O . CYS A 1 100 ? -4.671 2.456 17.206 1.00 80.75 100 CYS A O 1
ATOM 840 N N . GLU A 1 101 ? -2.445 2.502 16.918 1.00 84.62 101 GLU A N 1
ATOM 841 C CA . GLU A 1 101 ? -2.109 2.516 18.339 1.00 84.62 101 GLU A CA 1
ATOM 842 C C . GLU A 1 101 ? -2.676 3.756 19.049 1.00 84.62 101 GLU A C 1
ATOM 844 O O . GLU A 1 101 ? -3.293 3.650 20.106 1.00 84.62 101 GLU A O 1
ATOM 849 N N . LYS A 1 102 ? -2.559 4.940 18.436 1.00 87.69 102 LYS A N 1
ATOM 850 C CA . LYS A 1 102 ? -3.141 6.179 18.983 1.00 87.69 102 LYS A CA 1
ATOM 851 C C . LYS A 1 102 ? -4.665 6.130 19.041 1.00 87.69 102 LYS A C 1
ATOM 853 O O . LYS A 1 102 ? -5.253 6.581 20.022 1.00 87.69 102 LYS A O 1
ATOM 858 N N . GLU A 1 103 ? -5.301 5.614 17.992 1.00 85.88 103 GLU A N 1
ATOM 859 C CA . GLU A 1 103 ? -6.758 5.452 17.945 1.00 85.88 103 GLU A CA 1
ATOM 860 C C . GLU A 1 103 ? -7.238 4.482 19.029 1.00 85.88 103 GLU A C 1
ATOM 862 O O . GLU A 1 103 ? -8.223 4.759 19.715 1.00 85.88 103 GLU A O 1
ATOM 867 N N . PHE A 1 104 ? -6.504 3.390 19.239 1.00 87.88 104 PHE A N 1
ATOM 868 C CA . PHE A 1 104 ? -6.809 2.409 20.270 1.00 87.88 104 PHE A CA 1
ATOM 869 C C . PHE A 1 104 ? -6.654 2.989 21.681 1.00 87.88 104 PHE A C 1
ATOM 871 O O . PHE A 1 104 ? -7.573 2.886 22.487 1.00 87.88 104 PHE A O 1
ATOM 878 N N . GLN A 1 105 ? -5.562 3.705 21.957 1.00 89.69 105 GLN A N 1
ATOM 879 C CA . GLN A 1 105 ? -5.357 4.377 23.247 1.00 89.69 105 GLN A CA 1
ATOM 880 C C . GLN A 1 105 ? -6.435 5.433 23.535 1.00 89.69 105 GLN A C 1
ATOM 882 O O 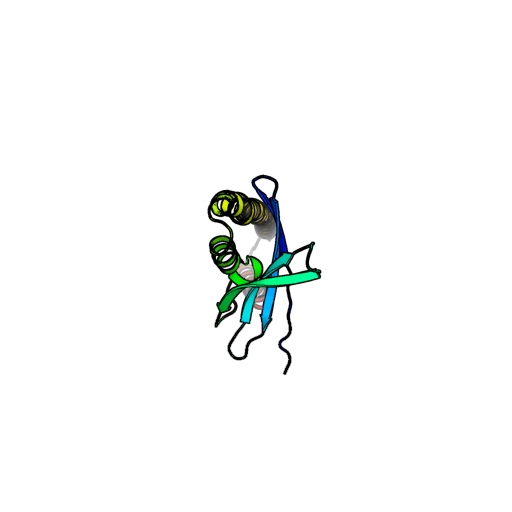. GLN A 1 105 ? -6.922 5.548 24.662 1.00 89.69 105 GLN A O 1
ATOM 887 N N . ALA A 1 106 ? -6.847 6.198 22.519 1.00 89.19 106 ALA A N 1
ATOM 888 C CA . ALA A 1 106 ? -7.943 7.154 22.656 1.00 89.19 106 ALA A CA 1
ATOM 889 C C . ALA A 1 106 ? -9.273 6.450 22.969 1.00 89.19 106 ALA A C 1
ATOM 891 O O . ALA A 1 106 ? -10.042 6.924 23.809 1.00 89.19 106 ALA A O 1
ATOM 892 N N . PHE A 1 107 ? -9.528 5.307 22.327 1.00 89.12 107 PHE A N 1
ATOM 893 C CA . PHE A 1 107 ? -10.690 4.476 22.614 1.00 89.12 107 PHE A CA 1
ATOM 894 C C . PHE A 1 107 ? -10.662 3.930 24.045 1.00 89.12 107 PHE A C 1
ATOM 896 O O . PHE A 1 107 ? -11.652 4.081 24.758 1.00 89.12 107 PHE A O 1
ATOM 903 N N . GLU A 1 108 ? -9.541 3.369 24.503 1.00 88.62 108 GLU A N 1
ATOM 904 C CA . GLU A 1 108 ? -9.400 2.864 25.874 1.00 88.62 108 GLU A CA 1
ATOM 905 C C . GLU A 1 108 ? -9.645 3.963 26.914 1.00 88.62 108 GLU A C 1
ATOM 907 O O . GLU A 1 108 ? -10.359 3.749 27.895 1.00 88.62 108 GLU A O 1
ATOM 912 N N . ALA A 1 109 ? -9.122 5.170 26.686 1.00 88.75 109 ALA A N 1
ATOM 913 C CA . ALA A 1 109 ? -9.356 6.307 27.571 1.00 88.75 109 ALA A CA 1
ATOM 914 C C . ALA A 1 109 ? -10.845 6.698 27.638 1.00 88.75 109 ALA A C 1
ATOM 916 O O . ALA A 1 109 ? -11.374 6.961 28.721 1.00 88.75 109 ALA A O 1
ATOM 917 N N . LEU A 1 110 ? -11.536 6.715 26.493 1.00 89.44 110 LEU A N 1
ATOM 918 C CA . LEU A 1 110 ? -12.974 6.985 26.430 1.00 89.44 110 LEU A CA 1
ATOM 919 C C . LEU A 1 110 ? -13.794 5.882 27.101 1.00 89.44 110 LEU A C 1
ATOM 921 O O . LEU A 1 110 ? -14.732 6.189 27.841 1.00 89.44 110 LEU A O 1
ATOM 925 N N . PHE A 1 111 ? -13.428 4.622 26.873 1.00 90.25 111 PHE A N 1
ATOM 926 C CA . PHE A 1 111 ? -14.074 3.456 27.465 1.00 90.25 111 PHE A CA 1
ATOM 927 C C . PHE A 1 111 ? -13.933 3.452 28.990 1.00 90.25 111 PHE A C 1
ATOM 929 O O . PHE A 1 111 ? -14.920 3.304 29.707 1.00 90.25 111 PHE A O 1
ATOM 936 N N . ASN A 1 112 ? -12.731 3.711 29.506 1.00 87.56 112 ASN A N 1
ATOM 937 C CA . ASN A 1 112 ? -12.496 3.794 30.947 1.00 87.56 112 ASN A CA 1
ATOM 938 C C . ASN A 1 112 ? -13.289 4.945 31.573 1.00 87.56 112 ASN A C 1
ATOM 940 O O . ASN A 1 112 ? -13.976 4.750 32.573 1.00 87.56 112 ASN A O 1
ATOM 944 N N . LYS A 1 113 ? -13.300 6.119 30.930 1.00 87.44 113 LYS A N 1
ATOM 945 C CA . LYS A 1 113 ? -14.096 7.261 31.394 1.00 87.44 113 LYS A CA 1
ATOM 946 C C . LYS A 1 113 ? -15.592 6.941 31.449 1.00 87.44 113 LYS A C 1
ATOM 948 O O . LYS A 1 113 ? -16.248 7.280 32.430 1.00 87.44 113 LYS A O 1
ATOM 953 N N . THR A 1 114 ? -16.134 6.297 30.415 1.00 82.00 114 THR A N 1
ATOM 954 C CA . THR A 1 114 ? -17.552 5.897 30.392 1.00 82.00 114 THR A CA 1
ATOM 955 C C . THR A 1 114 ? -17.850 4.826 31.438 1.00 82.00 114 THR A C 1
ATOM 957 O O . THR A 1 114 ? -18.847 4.936 32.155 1.00 82.00 114 THR A O 1
ATOM 960 N N . SER A 1 115 ? -16.956 3.851 31.615 1.00 81.38 115 SER A N 1
ATOM 961 C CA . SER A 1 115 ? -17.079 2.846 32.673 1.00 81.38 115 SER A CA 1
ATOM 962 C C . SER A 1 115 ? -17.082 3.469 34.069 1.00 81.38 115 SER A C 1
ATOM 964 O O . SER A 1 115 ? -17.865 3.034 34.912 1.00 81.38 115 SER A O 1
ATOM 966 N N . ASP A 1 116 ? -16.241 4.467 34.329 1.00 83.06 116 ASP A N 1
ATOM 967 C CA . ASP A 1 116 ? -16.172 5.126 35.634 1.00 83.06 116 ASP A CA 1
ATOM 968 C C . ASP A 1 116 ? -17.412 5.980 35.897 1.00 83.06 116 ASP A C 1
ATOM 970 O O . ASP A 1 116 ? -17.960 5.940 36.998 1.00 83.06 116 ASP A O 1
ATOM 974 N N . THR A 1 117 ? -17.926 6.681 34.879 1.00 76.94 117 THR A N 1
ATOM 975 C CA . THR A 1 117 ? -19.209 7.389 35.005 1.00 76.94 117 THR A CA 1
ATOM 976 C C . THR A 1 117 ? -20.368 6.435 35.267 1.00 76.94 117 THR A C 1
ATOM 978 O O . THR A 1 117 ? -21.254 6.763 36.051 1.00 76.94 117 THR A O 1
ATOM 981 N N . PHE A 1 118 ? -20.349 5.240 34.667 1.00 71.00 118 PHE A N 1
ATOM 982 C CA . PHE A 1 118 ? -21.366 4.224 34.915 1.00 71.00 118 PHE A CA 1
ATOM 983 C C . PHE A 1 118 ? -21.283 3.694 36.349 1.00 71.00 118 PHE A C 1
ATOM 985 O O . PHE A 1 118 ? -22.298 3.646 37.036 1.00 71.00 118 PHE A O 1
ATOM 992 N N . LYS A 1 119 ? -20.077 3.380 36.844 1.00 75.19 119 LYS A N 1
ATOM 993 C CA . LYS A 1 119 ? -19.869 2.979 38.247 1.00 75.19 119 LYS A CA 1
ATOM 994 C C . LYS A 1 119 ? -20.340 4.060 39.218 1.00 75.19 119 LYS A C 1
ATOM 996 O O . LYS A 1 119 ? -21.106 3.760 40.121 1.00 75.19 119 LYS A O 1
ATOM 1001 N N . GLN A 1 120 ? -19.974 5.321 38.982 1.00 75.00 120 GLN A N 1
ATOM 1002 C CA . GLN A 1 120 ? -20.427 6.442 39.810 1.00 75.00 120 GLN A CA 1
ATOM 1003 C C . GLN A 1 120 ? -21.943 6.644 39.753 1.00 75.00 120 GLN A C 1
ATOM 1005 O O . GLN A 1 120 ? -22.548 6.956 40.771 1.00 75.00 120 GLN A O 1
ATOM 1010 N N . ALA A 1 121 ? -22.577 6.469 38.591 1.00 69.75 121 ALA A N 1
ATOM 1011 C CA . ALA A 1 121 ? -24.031 6.530 38.476 1.00 69.75 121 ALA A CA 1
ATOM 1012 C C . ALA A 1 121 ? -24.706 5.395 39.260 1.00 69.75 121 ALA A C 1
ATOM 1014 O O . ALA A 1 121 ? -25.688 5.650 39.950 1.00 69.75 121 ALA A O 1
ATOM 1015 N N . VAL A 1 122 ? -24.149 4.180 39.218 1.00 65.12 122 VAL A N 1
ATOM 1016 C CA . VAL A 1 122 ? -24.618 3.036 40.014 1.00 65.12 122 VAL A CA 1
ATOM 1017 C C . VAL A 1 122 ? -24.447 3.305 41.512 1.00 65.12 122 VAL A C 1
ATOM 1019 O O . VAL A 1 122 ? -25.409 3.160 42.263 1.00 65.12 122 VAL A O 1
ATOM 1022 N N . ASP A 1 123 ? -23.282 3.789 41.942 1.00 67.38 123 ASP A N 1
ATOM 1023 C CA . ASP A 1 123 ? -23.001 4.100 43.349 1.00 67.38 123 ASP A CA 1
ATOM 1024 C C . ASP A 1 123 ? -23.881 5.246 43.878 1.00 67.38 123 ASP A C 1
ATOM 1026 O O . ASP A 1 123 ? -24.397 5.170 44.993 1.00 67.38 123 ASP A O 1
ATOM 1030 N N . ASN A 1 124 ? -24.119 6.279 43.061 1.00 63.59 124 ASN A N 1
ATOM 1031 C CA . ASN A 1 124 ? -25.034 7.383 43.375 1.00 63.59 124 ASN A CA 1
ATOM 1032 C C . ASN A 1 124 ? -26.512 6.960 43.310 1.00 63.59 124 ASN A C 1
ATOM 1034 O O . ASN A 1 124 ? -27.359 7.594 43.936 1.00 63.59 124 ASN A O 1
ATOM 1038 N N . SER A 1 125 ? -26.825 5.889 42.572 1.00 56.66 125 SER A N 1
ATOM 1039 C CA . SER A 1 125 ? -28.145 5.255 42.532 1.00 56.66 125 SER A CA 1
ATOM 1040 C C . SER A 1 125 ? -28.382 4.261 43.667 1.00 56.66 125 SER A C 1
ATOM 1042 O O . SER A 1 125 ? -29.433 3.619 43.678 1.00 56.66 125 SER A O 1
ATOM 1044 N N . ASN A 1 126 ? -27.496 4.205 44.674 1.00 50.88 126 ASN A N 1
ATOM 1045 C CA . ASN A 1 126 ? -27.884 3.810 46.030 1.00 50.88 126 ASN A CA 1
ATOM 1046 C C . ASN A 1 126 ? -28.898 4.830 46.598 1.00 50.88 126 ASN A C 1
ATOM 1048 O O . ASN A 1 126 ? -28.680 5.483 47.618 1.00 50.88 126 ASN A O 1
ATOM 1052 N N . LEU A 1 127 ? -30.056 4.940 45.938 1.00 51.16 127 LEU A N 1
ATOM 1053 C CA . LEU A 1 127 ? -31.343 4.984 46.597 1.00 51.16 127 LEU A CA 1
ATOM 1054 C C . LEU A 1 127 ? -31.259 3.981 47.737 1.00 51.16 127 LEU A C 1
ATOM 1056 O O . LEU A 1 127 ? -30.950 2.808 47.524 1.00 51.16 127 LEU A 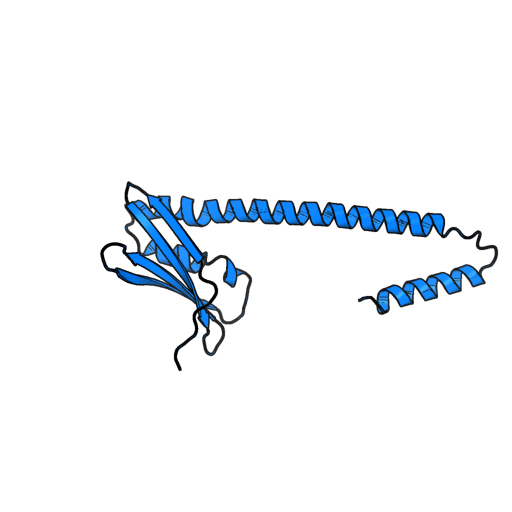O 1
ATOM 1060 N N . ILE A 1 128 ? -31.495 4.458 48.951 1.00 51.50 128 ILE A N 1
ATOM 1061 C CA . ILE A 1 128 ? -31.755 3.589 50.086 1.00 51.50 128 ILE A CA 1
ATOM 1062 C C . ILE A 1 128 ? -33.014 2.801 49.704 1.00 51.50 128 ILE A C 1
ATOM 1064 O O . ILE A 1 128 ? -34.133 3.278 49.882 1.00 51.50 128 ILE A O 1
ATOM 1068 N N . MET A 1 129 ? -32.821 1.639 49.078 1.00 48.41 129 MET A N 1
ATOM 1069 C CA . MET A 1 129 ? -33.886 0.713 48.733 1.00 48.41 129 MET A CA 1
ATOM 1070 C C . MET A 1 129 ? -34.331 0.094 50.047 1.00 48.41 129 MET A C 1
ATOM 1072 O O . MET A 1 129 ? -33.705 -0.822 50.573 1.00 48.41 129 MET A O 1
ATOM 1076 N N . ASN A 1 130 ? -35.368 0.688 50.632 1.00 54.41 130 ASN A N 1
ATOM 1077 C CA . ASN A 1 130 ? -35.947 0.222 51.885 1.00 54.41 130 ASN A CA 1
ATOM 1078 C C . ASN A 1 130 ? -36.876 -0.987 51.663 1.00 54.41 130 ASN A C 1
ATOM 1080 O O . ASN A 1 130 ? -37.391 -1.529 52.640 1.00 54.41 130 ASN A O 1
ATOM 1084 N N . SER A 1 131 ? -37.100 -1.413 50.410 1.00 59.69 131 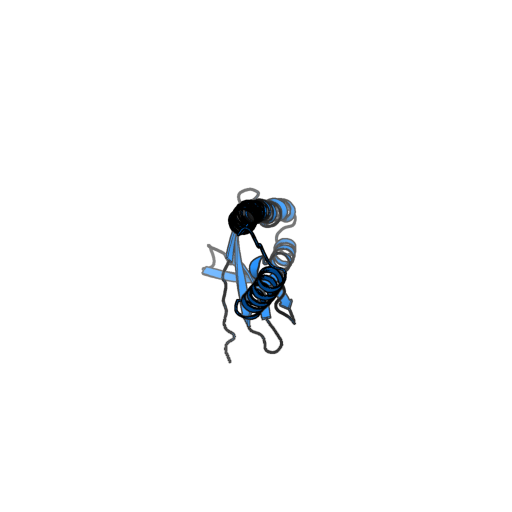SER A N 1
ATOM 1085 C CA . SER A 1 131 ? -37.967 -2.541 50.067 1.00 59.69 131 SER A CA 1
ATOM 1086 C C . SER A 1 131 ? -37.479 -3.341 48.848 1.00 59.69 131 SER A C 1
ATOM 1088 O O . SER A 1 131 ? -36.885 -2.793 47.919 1.00 59.69 131 SER A O 1
ATOM 1090 N N . ASP A 1 132 ? -37.753 -4.650 48.844 1.00 57.56 132 ASP A N 1
ATOM 1091 C CA . ASP A 1 132 ? -37.367 -5.589 47.775 1.00 57.56 132 ASP A CA 1
ATOM 1092 C C . ASP A 1 132 ? -38.033 -5.290 46.410 1.0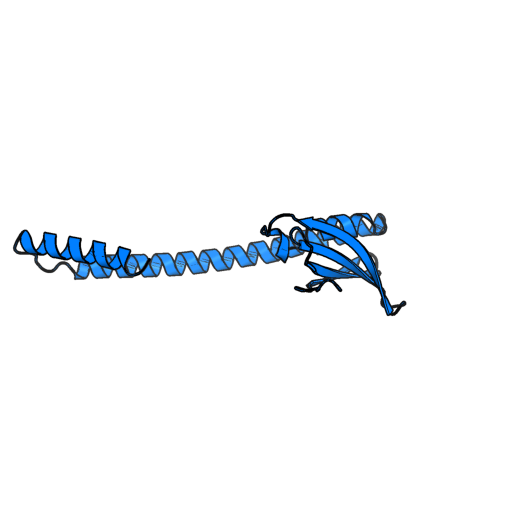0 57.56 132 ASP A C 1
ATOM 1094 O O . ASP A 1 132 ? -37.530 -5.714 45.365 1.00 57.56 132 ASP A O 1
ATOM 1098 N N . GLU A 1 133 ? -39.138 -4.536 46.384 1.00 58.81 133 GLU A N 1
ATOM 1099 C CA . GLU A 1 133 ? -39.822 -4.130 45.143 1.00 58.81 133 GLU A CA 1
ATOM 1100 C C . GLU A 1 133 ? -39.024 -3.089 44.343 1.00 58.81 133 GLU A C 1
ATOM 1102 O O . GLU A 1 133 ? -38.991 -3.152 43.109 1.00 58.81 133 GLU A O 1
ATOM 1107 N N . ASP A 1 134 ? -38.296 -2.200 45.022 1.00 53.66 134 ASP A N 1
ATOM 1108 C CA . ASP A 1 134 ? -37.491 -1.156 44.379 1.00 53.66 134 ASP A CA 1
ATOM 1109 C C . ASP A 1 134 ? -36.328 -1.770 43.570 1.00 53.66 134 ASP A C 1
ATOM 1111 O O . ASP A 1 134 ? -36.018 -1.344 42.453 1.00 53.66 134 ASP A O 1
ATOM 1115 N N . VAL A 1 135 ? -35.743 -2.861 44.083 1.00 58.47 135 VAL A N 1
ATOM 1116 C CA . VAL A 1 135 ? -34.621 -3.586 43.454 1.00 58.47 135 VAL A CA 1
ATOM 1117 C C . VAL A 1 135 ? -35.058 -4.275 42.156 1.00 58.47 135 VAL A C 1
ATOM 1119 O O . VAL A 1 135 ? -34.301 -4.342 41.182 1.00 58.47 135 VAL A O 1
ATOM 1122 N N . SER A 1 136 ? -36.285 -4.796 42.137 1.00 62.88 136 SER A N 1
ATOM 1123 C CA . SER A 1 136 ? -36.910 -5.449 40.982 1.00 62.88 136 SER A CA 1
ATOM 1124 C C . SER A 1 136 ? -37.156 -4.458 39.837 1.00 62.88 136 SER A C 1
ATOM 1126 O O . SER A 1 136 ? -36.828 -4.735 38.675 1.00 62.88 136 SER A O 1
ATOM 1128 N N . MET A 1 137 ? -37.653 -3.261 40.156 1.00 60.62 137 MET A N 1
ATOM 1129 C CA . MET A 1 137 ? -37.992 -2.251 39.153 1.00 60.62 137 MET A CA 1
ATOM 1130 C C . MET A 1 137 ? -36.746 -1.672 38.463 1.00 60.62 137 MET A C 1
ATOM 1132 O O . MET A 1 137 ? -36.734 -1.517 37.241 1.00 60.62 137 MET A O 1
ATOM 1136 N N . VAL A 1 138 ? -35.658 -1.444 39.208 1.00 60.78 138 VAL A N 1
ATOM 1137 C CA . VAL A 1 138 ? -34.390 -0.936 38.647 1.00 60.78 138 VAL A CA 1
ATOM 1138 C C . VAL A 1 138 ? -33.726 -1.960 37.720 1.00 60.78 138 VAL A C 1
ATOM 1140 O O . VAL A 1 138 ? -33.281 -1.602 36.630 1.00 60.78 138 VAL A O 1
ATOM 1143 N N . LYS A 1 139 ? -33.721 -3.250 38.087 1.00 61.19 139 LYS A N 1
ATOM 1144 C CA . LYS A 1 139 ? -33.206 -4.323 37.212 1.00 61.19 139 LYS A CA 1
ATOM 1145 C C . LYS A 1 139 ? -33.982 -4.423 35.896 1.00 61.19 139 LYS A C 1
ATOM 1147 O O . LYS A 1 139 ? -33.387 -4.682 34.852 1.00 61.19 139 LYS A O 1
ATOM 1152 N N . SER A 1 140 ? -35.291 -4.178 35.945 1.00 61.88 140 SER A N 1
ATOM 1153 C CA . SER A 1 140 ? -36.171 -4.164 34.770 1.00 61.88 140 SER A CA 1
ATOM 1154 C C . SER A 1 140 ? -35.858 -2.992 33.831 1.00 61.88 140 SER A C 1
ATOM 1156 O O . SER A 1 140 ? -35.787 -3.171 32.617 1.00 61.88 140 SER A O 1
ATOM 1158 N N . LEU A 1 141 ? -35.620 -1.803 34.394 1.00 57.47 141 LEU A N 1
ATOM 1159 C CA . LEU A 1 141 ? -35.255 -0.589 33.654 1.00 57.47 141 LEU A CA 1
ATOM 1160 C C . LEU A 1 141 ? -33.868 -0.693 33.003 1.00 57.47 141 LEU A C 1
ATOM 1162 O O . LEU A 1 141 ? -33.720 -0.367 31.828 1.00 57.47 141 LEU A O 1
ATOM 1166 N N . MET A 1 142 ? -32.875 -1.233 33.716 1.00 58.66 142 MET A N 1
ATOM 1167 C CA . MET A 1 142 ? -31.532 -1.444 33.157 1.00 58.66 142 MET A CA 1
ATOM 1168 C C . MET A 1 142 ? -31.523 -2.464 32.009 1.00 58.66 142 MET A C 1
ATOM 1170 O O . MET A 1 142 ? -30.781 -2.299 31.043 1.00 58.66 142 MET A O 1
ATOM 1174 N N . ALA A 1 143 ? -32.363 -3.502 32.082 1.00 55.62 143 ALA A N 1
ATOM 1175 C CA . ALA A 1 143 ? -32.518 -4.465 30.994 1.00 55.62 143 ALA A CA 1
ATOM 1176 C C . ALA A 1 143 ? -33.185 -3.851 29.748 1.00 55.62 143 ALA A C 1
ATOM 1178 O O . ALA A 1 143 ? -32.897 -4.276 28.633 1.00 55.62 143 ALA A O 1
ATOM 1179 N N . LEU A 1 144 ? -34.046 -2.844 29.925 1.00 47.44 144 LEU A N 1
ATOM 1180 C CA . LEU A 1 144 ? -34.706 -2.125 28.833 1.00 47.44 144 LEU A CA 1
ATOM 1181 C C . LEU A 1 144 ? -33.760 -1.150 28.117 1.00 47.44 144 LEU A C 1
ATOM 1183 O O . LEU A 1 144 ? -33.730 -1.144 26.888 1.00 47.44 144 LEU A O 1
ATOM 1187 N N . ASP A 1 145 ? -32.937 -0.391 28.842 1.00 42.53 145 ASP A N 1
ATOM 1188 C CA . ASP A 1 145 ? -32.012 0.576 28.223 1.00 42.53 145 ASP A CA 1
ATOM 1189 C C . ASP A 1 145 ? -30.906 -0.090 27.389 1.00 42.53 145 ASP A C 1
ATOM 1191 O O . ASP A 1 145 ? -30.467 0.468 26.381 1.00 42.53 145 ASP A O 1
ATOM 1195 N N . ILE A 1 146 ? -30.497 -1.310 27.754 1.00 47.25 146 ILE A N 1
ATOM 1196 C CA . ILE A 1 146 ? -29.545 -2.114 26.969 1.00 47.25 146 ILE A CA 1
ATOM 1197 C C . ILE A 1 146 ? -30.171 -2.595 25.649 1.00 47.25 146 ILE A C 1
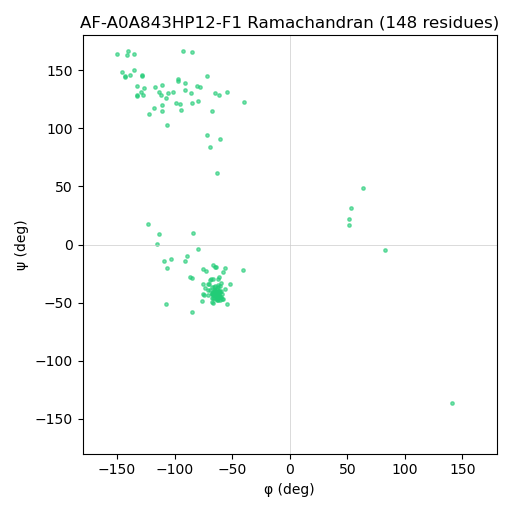ATOM 1199 O O . ILE A 1 146 ? -29.457 -2.744 24.663 1.00 47.25 146 ILE A O 1
ATOM 1203 N N . VAL A 1 147 ? -31.490 -2.812 25.611 1.00 45.16 147 VAL A N 1
ATOM 1204 C CA . VAL A 1 147 ? -32.216 -3.305 24.425 1.00 45.16 147 VAL A CA 1
ATOM 1205 C C . VAL A 1 147 ? -32.640 -2.168 23.487 1.00 45.16 147 VAL A C 1
ATOM 1207 O O . VAL A 1 147 ? -32.764 -2.386 22.286 1.00 45.16 147 VAL A O 1
ATOM 1210 N N . PHE A 1 148 ? -32.858 -0.954 24.003 1.00 40.28 148 PHE A N 1
ATOM 1211 C CA . PHE A 1 148 ? -33.305 0.191 23.197 1.00 40.28 148 PHE A CA 1
ATOM 1212 C C . PHE A 1 148 ? -32.170 1.052 22.611 1.00 40.28 148 PHE A C 1
ATOM 1214 O O . PHE A 1 148 ? -32.439 1.840 21.705 1.00 40.28 148 PHE A O 1
ATOM 1221 N N . ASN A 1 149 ? -30.924 0.898 23.079 1.00 42.59 149 ASN A N 1
ATOM 1222 C CA . ASN A 1 149 ? -29.745 1.620 22.565 1.00 42.59 149 ASN A CA 1
ATOM 1223 C C . ASN A 1 149 ? -28.700 0.726 21.857 1.00 42.59 149 ASN A C 1
ATOM 1225 O O . ASN A 1 149 ? -27.606 1.203 21.548 1.00 42.59 149 ASN A O 1
ATOM 1229 N N . SER A 1 150 ? -29.021 -0.546 21.600 1.00 38.66 150 SER A N 1
ATOM 1230 C CA . SER A 1 150 ? -28.252 -1.472 20.747 1.00 38.66 150 SER A CA 1
ATOM 1231 C C . SER A 1 150 ? -28.797 -1.511 19.324 1.00 38.66 150 SER A C 1
ATOM 1233 O O . SER A 1 150 ? -27.985 -1.509 18.374 1.00 38.66 150 SER A O 1
#

Nearest PDB structures (foldseek):
  1v2b-assembly2_B  TM=5.410E-01  e=4.098E-01  Nicotiana tabacum
  7yyh-assembly1_P  TM=4.015E-01  e=1.244E+00  Homo sapiens
  2kie-assembly1_A  TM=6.218E-01  e=6.033E+00  Homo sapiens
  6l4j-assembly2_B  TM=6.204E-01  e=9.083E+00  Dioscoreophyllum cumminsii

Secondary structure (DSSP, 8-state):
-PPPEEEEEEEEEEETTEEEEEEEEEEEETTEEEEEEEEEETTTTEEEEEEEEEESS--GGGGT-HHHHHHHHTTS-HHHHHHHHIIIIIHHHHHHHHHHHHHHHHHHHHHHHHHHHHHHHHHHT-----SHHHHHHHHHHHHHHHHH--

Solvent-accessible surface area (backbone atoms only — not comparable to full-atom values): 8657 Å² total; per-residue (Å²): 130,87,70,58,74,45,78,76,46,79,46,75,49,76,44,99,91,43,79,46,38,36,43,33,34,37,31,61,50,102,66,38,38,30,39,38,26,23,39,55,37,87,92,69,84,48,69,45,78,60,25,67,40,78,37,67,64,98,52,86,60,83,80,64,50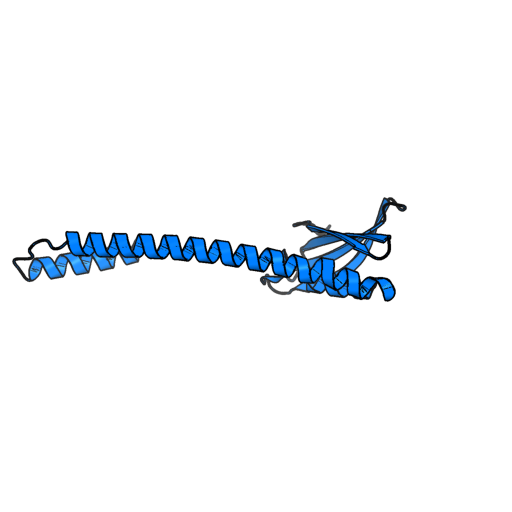,56,70,25,47,54,54,30,41,72,71,45,63,75,91,45,31,65,57,47,45,48,57,68,48,52,47,51,52,49,59,49,50,56,49,53,51,52,55,49,52,54,46,52,51,53,50,52,52,52,53,50,54,50,52,52,52,54,63,69,56,62,61,83,69,87,47,77,65,57,59,55,53,53,57,53,50,57,58,46,55,61,66,75,75,109

pLDDT: mean 77.94, std 14.36, range [38.66, 93.19]